Protein AF-A0A0Q4V7Z2-F1 (afdb_monomer_lite)

Radius of gyration: 19.94 Å; chains: 1; bounding box: 45×22×63 Å

Sequence (115 aa):
MFLLVQTVASTWQVSVVASGIADRAFEFQSHPTWWLVAIDVAVVMIGWRLSRRGGPSGRSDPQAILRWTVGVMVVLTALIVIALPVQMLWVVWAVHHGVLDPITLPNVVRTVRVF

pLDDT: mean 73.11, std 10.45, range [45.75, 90.81]

Foldseek 3Di:
DLLVVLQVLLWDKDWEDAPPPVFKIKIKIFHRDPVLVVVLVVLVVVLVVVCVPQDPPGPPPPVVSVVVSVVVSVVSSVCSNVVRVVQVVQVRVCSHVPNPDGDHDPRMDMDMGGD

Secondary structure (DSSP, 8-state):
-HHHHHHHHT--EEEEEPTT-TTEEEEEEEPP-HHHHHHHHHHHHHHHHHHHHS-TTS---HHHHHHHHHHHHHHHHHHHHHHHHHHHHHHHHHHHTT-SS----TTEEEEEEE-

Structure (mmCIF, N/CA/C/O backbone):
data_AF-A0A0Q4V7Z2-F1
#
_entry.id   AF-A0A0Q4V7Z2-F1
#
loop_
_atom_site.group_PDB
_atom_site.id
_atom_site.type_symbol
_atom_site.label_atom_id
_atom_site.label_alt_id
_atom_site.label_comp_id
_atom_site.label_asym_id
_atom_site.label_entity_id
_atom_site.label_seq_id
_atom_site.pdbx_PDB_ins_code
_atom_site.Cartn_x
_atom_site.Cartn_y
_atom_site.Cartn_z
_atom_site.occupancy
_atom_site.B_iso_or_equiv
_atom_site.auth_seq_id
_atom_site.auth_comp_id
_atom_site.auth_asym_id
_atom_site.auth_atom_id
_atom_site.pdbx_PDB_model_num
ATOM 1 N N . MET A 1 1 ? -16.264 9.556 6.710 1.00 51.00 1 MET A N 1
ATOM 2 C CA . MET A 1 1 ? -15.102 10.461 6.559 1.00 51.00 1 MET A CA 1
ATOM 3 C C . MET A 1 1 ? -13.777 9.712 6.661 1.00 51.00 1 MET A C 1
ATOM 5 O O . MET A 1 1 ? -13.005 9.801 5.724 1.00 51.00 1 MET A O 1
ATOM 9 N N . PHE A 1 2 ? -13.548 8.911 7.711 1.00 55.41 2 PHE A N 1
ATOM 10 C CA . PHE A 1 2 ? -12.336 8.088 7.876 1.00 55.41 2 PHE A CA 1
ATOM 11 C C . PHE A 1 2 ? -12.017 7.187 6.670 1.00 55.41 2 PHE A C 1
ATOM 13 O O . PHE A 1 2 ? -10.921 7.268 6.128 1.00 55.41 2 PHE A O 1
ATOM 20 N N . LEU A 1 3 ? -13.008 6.428 6.183 1.00 56.66 3 LEU A N 1
ATOM 21 C CA . LEU A 1 3 ? -12.840 5.578 4.999 1.00 56.66 3 LEU A CA 1
ATOM 22 C C . LEU A 1 3 ? -12.422 6.393 3.768 1.00 56.66 3 LEU A C 1
ATOM 24 O O . LEU A 1 3 ? -11.445 6.044 3.129 1.00 56.66 3 LEU A O 1
ATOM 28 N N . LEU A 1 4 ? -13.081 7.521 3.479 1.00 57.28 4 LEU A N 1
ATOM 29 C CA . LEU A 1 4 ? -12.724 8.403 2.356 1.00 57.28 4 LEU A CA 1
ATOM 30 C C . LEU A 1 4 ? -11.302 8.973 2.480 1.00 57.28 4 LEU A C 1
ATOM 32 O O . LEU A 1 4 ? -10.568 8.977 1.498 1.00 57.28 4 LEU A O 1
ATOM 36 N N . VAL A 1 5 ? -10.895 9.403 3.679 1.00 59.38 5 VAL A N 1
ATOM 37 C CA . VAL A 1 5 ? -9.541 9.925 3.927 1.00 59.38 5 VAL A CA 1
ATOM 38 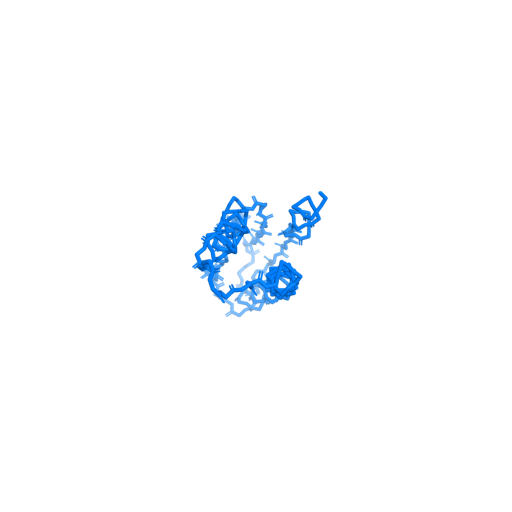C C . VAL A 1 5 ? -8.491 8.833 3.741 1.00 59.38 5 VAL A C 1
ATOM 40 O O . VAL A 1 5 ? -7.497 9.080 3.071 1.00 59.38 5 VAL A O 1
ATOM 43 N N . GLN A 1 6 ? -8.720 7.618 4.246 1.00 54.25 6 GLN A N 1
ATOM 44 C CA . GLN A 1 6 ? -7.814 6.495 3.993 1.00 54.25 6 GLN A CA 1
ATOM 45 C C . GLN A 1 6 ? -7.776 6.095 2.518 1.00 54.25 6 GLN A C 1
ATOM 47 O O . GLN A 1 6 ? -6.707 5.815 1.986 1.00 54.25 6 GLN A O 1
ATOM 52 N N . THR A 1 7 ? -8.926 6.110 1.846 1.00 57.59 7 THR A N 1
ATOM 53 C CA . THR A 1 7 ? -9.050 5.772 0.423 1.00 57.59 7 THR A CA 1
ATOM 54 C C . THR A 1 7 ? -8.174 6.705 -0.417 1.00 57.59 7 THR A C 1
ATOM 56 O O . THR A 1 7 ? -7.354 6.230 -1.195 1.00 57.59 7 THR A O 1
ATOM 59 N N . VAL A 1 8 ? -8.276 8.021 -0.198 1.00 56.97 8 VAL A N 1
ATOM 60 C CA . VAL A 1 8 ? -7.476 9.036 -0.907 1.00 56.97 8 VAL A CA 1
ATOM 61 C C . VAL A 1 8 ? -6.014 9.030 -0.451 1.00 56.97 8 VAL A C 1
ATOM 63 O O . VAL A 1 8 ? -5.114 9.151 -1.274 1.00 56.97 8 VAL A O 1
ATOM 66 N N . ALA A 1 9 ? -5.744 8.838 0.841 1.00 58.12 9 ALA A N 1
ATOM 67 C CA . ALA A 1 9 ? -4.373 8.738 1.338 1.00 58.12 9 ALA A CA 1
ATOM 68 C C . ALA A 1 9 ? -3.647 7.490 0.808 1.00 58.12 9 ALA A C 1
ATOM 70 O O . ALA A 1 9 ? -2.425 7.497 0.734 1.00 58.12 9 ALA A O 1
ATOM 71 N N . SER A 1 10 ? -4.383 6.438 0.423 1.00 59.94 10 SER A N 1
ATOM 72 C CA . SER A 1 10 ? -3.835 5.176 -0.093 1.00 59.94 10 SER A CA 1
ATOM 73 C C . SER A 1 10 ? -3.466 5.181 -1.575 1.00 59.94 10 SER A C 1
ATOM 75 O O . SER A 1 10 ? -2.841 4.224 -2.042 1.00 59.94 10 SER A O 1
ATOM 77 N N . THR A 1 11 ? -3.827 6.236 -2.310 1.00 70.81 11 THR A N 1
ATOM 78 C CA . THR A 1 11 ? -3.517 6.372 -3.736 1.00 70.81 11 THR A CA 1
ATOM 79 C C . THR A 1 11 ? -2.201 7.101 -3.951 1.00 70.81 11 THR A C 1
ATOM 81 O O . THR A 1 11 ? -2.016 8.221 -3.481 1.00 70.81 11 THR A O 1
ATOM 84 N N . TRP A 1 12 ? -1.303 6.477 -4.700 1.00 75.88 12 TRP A N 1
ATOM 85 C CA . TRP A 1 12 ? -0.023 7.021 -5.108 1.00 75.88 12 TRP A CA 1
ATOM 86 C C . TRP A 1 12 ? 0.354 6.487 -6.488 1.00 75.88 12 TRP A C 1
ATOM 88 O O . TRP A 1 12 ? -0.120 5.434 -6.919 1.00 75.88 12 TRP A O 1
ATOM 98 N N . GLN A 1 13 ? 1.208 7.227 -7.187 1.00 81.25 13 GLN A N 1
ATOM 99 C CA . GLN A 1 13 ? 1.688 6.868 -8.515 1.00 81.25 13 GLN A CA 1
ATOM 100 C C . GLN A 1 13 ? 3.167 7.230 -8.633 1.00 81.25 13 GLN A C 1
ATOM 102 O O . GLN A 1 13 ? 3.579 8.306 -8.200 1.00 81.25 13 GLN A O 1
ATOM 107 N N . VAL A 1 14 ? 3.966 6.325 -9.194 1.00 80.88 14 VAL A N 1
ATOM 108 C CA . VAL A 1 14 ? 5.395 6.538 -9.451 1.00 80.88 14 VAL A CA 1
ATOM 109 C C . VAL A 1 14 ? 5.751 5.980 -10.821 1.00 80.88 14 VAL A C 1
ATOM 111 O O . VAL A 1 14 ? 5.390 4.853 -11.150 1.00 80.88 14 VAL A O 1
ATOM 114 N N . SER A 1 15 ? 6.515 6.756 -11.585 1.00 80.44 15 SER A N 1
ATOM 115 C CA . SER A 1 15 ? 7.135 6.326 -12.836 1.00 80.44 15 SER A CA 1
ATOM 116 C C . SER A 1 15 ? 8.650 6.262 -12.658 1.00 80.44 15 SER A C 1
ATOM 118 O O . SER A 1 15 ? 9.255 7.232 -12.204 1.00 80.44 15 SER A O 1
ATOM 120 N N . VAL A 1 16 ? 9.265 5.135 -13.020 1.00 77.94 16 VAL A N 1
ATOM 121 C CA . VAL A 1 16 ? 10.713 4.898 -12.913 1.00 77.94 16 VAL A CA 1
ATOM 122 C C . VAL A 1 16 ? 11.238 4.310 -14.217 1.00 77.94 16 VAL A C 1
ATOM 124 O O . VAL A 1 16 ? 10.637 3.400 -14.788 1.00 77.94 16 VAL A O 1
ATOM 127 N N . VAL A 1 17 ? 12.382 4.807 -14.679 1.00 76.06 17 VAL A N 1
ATOM 128 C CA . VAL A 1 17 ? 13.121 4.234 -15.811 1.00 76.06 17 VAL A CA 1
ATOM 129 C C . VAL A 1 17 ? 14.267 3.399 -15.248 1.00 76.06 17 VAL A C 1
ATOM 131 O O . VAL A 1 17 ? 15.000 3.872 -14.379 1.00 76.06 17 VAL A O 1
ATOM 134 N N . ALA A 1 18 ? 14.407 2.153 -15.705 1.00 69.06 18 ALA A N 1
ATOM 135 C CA . ALA A 1 18 ? 15.512 1.301 -15.276 1.00 69.06 18 ALA A CA 1
ATOM 136 C C . ALA A 1 18 ? 16.831 1.807 -15.880 1.00 69.06 18 ALA A C 1
ATOM 138 O O . ALA A 1 18 ? 16.957 1.957 -17.097 1.00 69.06 18 ALA A O 1
ATOM 139 N N . SER A 1 19 ? 17.829 2.060 -15.036 1.00 65.44 19 SER A N 1
ATOM 140 C CA . SER A 1 19 ? 19.170 2.421 -15.491 1.00 65.44 19 SER A CA 1
ATOM 141 C C . SER A 1 19 ? 19.810 1.226 -16.214 1.00 65.44 19 SER A C 1
ATOM 143 O O . SER A 1 19 ? 19.791 0.098 -15.730 1.00 65.44 19 SER A O 1
ATOM 145 N N . GLY A 1 20 ? 20.343 1.454 -17.419 1.00 61.97 20 GLY A N 1
ATOM 146 C CA . GLY A 1 20 ? 20.993 0.413 -18.229 1.00 61.97 20 GLY A CA 1
ATOM 147 C C . GLY A 1 20 ? 20.072 -0.398 -19.151 1.00 61.97 20 GLY A C 1
ATOM 148 O O . GLY A 1 20 ? 20.575 -1.181 -19.952 1.00 61.97 20 GLY A O 1
ATOM 149 N N . ILE A 1 21 ? 18.751 -0.188 -19.104 1.00 60.84 21 ILE A N 1
ATOM 150 C CA . ILE A 1 21 ? 17.781 -0.763 -20.052 1.00 60.84 21 ILE A CA 1
ATOM 151 C C . ILE A 1 21 ? 17.059 0.416 -20.711 1.00 60.84 21 ILE A C 1
ATOM 153 O O . ILE A 1 21 ? 16.065 0.909 -20.185 1.00 60.84 21 ILE A O 1
ATOM 157 N N . ALA A 1 22 ? 17.597 0.907 -21.830 1.00 58.72 22 ALA A N 1
ATOM 158 C CA . ALA A 1 22 ? 17.207 2.189 -22.429 1.00 58.72 22 ALA A CA 1
ATOM 159 C C . ALA A 1 22 ? 15.742 2.280 -22.913 1.00 58.72 22 ALA A C 1
ATOM 161 O O . ALA A 1 22 ? 15.262 3.384 -23.141 1.00 58.72 22 ALA A O 1
ATOM 162 N N . ASP A 1 23 ? 14.996 1.172 -22.970 1.00 67.56 23 ASP A N 1
ATOM 163 C CA . ASP A 1 23 ? 13.705 1.128 -23.671 1.00 67.56 23 ASP A CA 1
ATOM 164 C C . ASP A 1 23 ? 12.512 0.734 -22.783 1.00 67.56 23 ASP A C 1
ATOM 166 O O . ASP A 1 23 ? 11.460 0.359 -23.297 1.00 67.56 23 ASP A O 1
ATOM 170 N N . ARG A 1 24 ? 12.637 0.759 -21.444 1.00 71.75 24 ARG A N 1
ATOM 171 C CA . ARG A 1 24 ? 11.531 0.374 -20.538 1.00 71.75 24 ARG A CA 1
ATOM 172 C C . ARG A 1 24 ? 11.232 1.416 -19.464 1.00 71.75 24 ARG A C 1
ATOM 174 O O . ARG A 1 24 ? 12.063 1.686 -18.598 1.00 71.75 24 ARG A O 1
ATOM 181 N N . ALA A 1 25 ? 10.000 1.923 -19.469 1.00 78.81 25 ALA A N 1
ATOM 182 C CA . ALA A 1 25 ? 9.440 2.715 -18.376 1.00 78.81 25 ALA A CA 1
ATOM 183 C C . ALA A 1 25 ? 8.472 1.867 -17.542 1.00 78.81 25 ALA A C 1
ATOM 185 O O . ALA A 1 25 ? 7.577 1.210 -18.083 1.00 78.81 25 ALA A O 1
ATOM 186 N N . PHE A 1 26 ? 8.658 1.894 -16.224 1.00 82.38 26 PHE A N 1
ATOM 187 C CA . PHE A 1 26 ? 7.812 1.216 -15.251 1.00 82.38 26 PHE A CA 1
ATOM 188 C C . PHE A 1 26 ? 6.932 2.235 -14.545 1.00 82.38 26 PHE A C 1
ATOM 190 O O . PHE A 1 26 ? 7.430 3.158 -13.905 1.00 82.38 26 PHE A O 1
ATOM 197 N N . GLU A 1 27 ? 5.626 2.041 -14.633 1.00 86.00 27 GLU A N 1
ATOM 198 C CA . GLU A 1 27 ? 4.630 2.851 -13.951 1.00 86.00 27 GLU A CA 1
ATOM 199 C C . GLU A 1 27 ? 3.929 1.999 -12.896 1.00 86.00 27 GLU A C 1
ATOM 201 O O . GLU A 1 27 ? 3.430 0.911 -13.183 1.00 86.00 27 GLU A O 1
ATOM 206 N N . PHE A 1 28 ? 3.917 2.486 -11.661 1.00 84.81 28 PHE A N 1
ATOM 207 C CA . PHE A 1 28 ? 3.259 1.855 -10.526 1.00 84.81 28 PHE A CA 1
ATOM 208 C C . PHE A 1 28 ? 2.153 2.774 -10.042 1.00 84.81 28 PHE A C 1
ATOM 210 O O . PHE A 1 28 ? 2.414 3.936 -9.728 1.00 84.81 28 PHE A O 1
ATOM 217 N N . GLN A 1 29 ? 0.938 2.249 -9.951 1.00 83.75 29 GLN A N 1
ATOM 218 C CA . GLN A 1 29 ? -0.223 2.979 -9.466 1.00 83.75 29 GLN A CA 1
ATOM 219 C C . GLN A 1 29 ? -0.914 2.169 -8.376 1.00 83.75 29 GLN A C 1
ATOM 221 O O . GLN A 1 29 ? -1.292 1.019 -8.597 1.00 83.75 29 GLN A O 1
ATOM 226 N N . SER A 1 30 ? -1.094 2.758 -7.196 1.00 76.25 30 SER A N 1
ATOM 227 C CA . SER A 1 30 ? -1.914 2.150 -6.158 1.00 76.25 30 SER A CA 1
ATOM 228 C C . SER A 1 30 ? -3.373 2.563 -6.315 1.00 76.25 30 SER A C 1
ATOM 230 O O . SER A 1 30 ? -3.713 3.736 -6.491 1.00 76.25 30 SER A O 1
ATOM 232 N N . HIS A 1 31 ? -4.254 1.574 -6.230 1.00 72.44 31 HIS A N 1
ATOM 233 C CA . HIS A 1 31 ? -5.691 1.781 -6.227 1.00 72.44 31 HIS A CA 1
ATOM 234 C C . HIS A 1 31 ? -6.246 1.618 -4.814 1.00 72.44 31 HIS A C 1
ATOM 236 O O . HIS A 1 31 ? -5.702 0.847 -4.011 1.00 72.44 31 HIS A O 1
ATOM 242 N N . PRO A 1 32 ? -7.346 2.317 -4.495 1.00 64.06 32 PRO A N 1
ATOM 243 C CA . PRO A 1 32 ? -8.040 2.081 -3.250 1.00 64.06 32 PRO A CA 1
ATOM 244 C C . PRO A 1 32 ? -8.559 0.650 -3.233 1.00 64.06 32 PRO A C 1
ATOM 246 O O . PRO A 1 32 ? -9.323 0.229 -4.103 1.00 64.06 32 PRO A O 1
ATOM 249 N N . THR A 1 33 ? -8.117 -0.114 -2.243 1.00 65.94 33 THR A N 1
ATOM 250 C CA . THR A 1 33 ? -8.429 -1.534 -2.183 1.00 65.94 33 THR A CA 1
ATOM 251 C C . THR A 1 33 ? -9.471 -1.876 -1.145 1.00 65.94 33 THR A C 1
ATOM 253 O O . THR A 1 33 ? -9.330 -1.589 0.042 1.00 65.94 33 THR A O 1
ATOM 256 N N . TRP A 1 34 ? -10.449 -2.652 -1.600 1.00 62.41 34 TRP A N 1
ATOM 257 C CA . TRP A 1 34 ? -11.498 -3.268 -0.796 1.00 62.41 34 TRP A CA 1
ATOM 258 C C . TRP A 1 34 ? -10.972 -4.125 0.366 1.00 62.41 34 TRP A C 1
ATOM 260 O O . TRP A 1 34 ? -11.689 -4.303 1.344 1.00 62.41 34 TRP A O 1
ATOM 270 N N . TRP A 1 35 ? -9.728 -4.623 0.312 1.00 62.38 35 TRP A N 1
ATOM 271 C CA . TRP A 1 35 ? -9.148 -5.400 1.415 1.00 62.38 35 TRP A CA 1
ATOM 272 C C . TRP A 1 35 ? -8.864 -4.549 2.663 1.00 62.38 35 TRP A C 1
ATOM 274 O O . TRP A 1 35 ? -9.063 -5.040 3.769 1.00 62.38 35 TRP A O 1
ATOM 284 N N . LEU A 1 36 ? -8.482 -3.273 2.513 1.00 64.81 36 LEU A N 1
ATOM 285 C CA . LEU A 1 36 ? -8.312 -2.357 3.652 1.00 64.81 36 LEU A CA 1
ATOM 286 C C . LEU A 1 36 ? -9.659 -2.075 4.321 1.00 64.81 36 LEU A C 1
ATOM 288 O O . LEU A 1 36 ? -9.791 -2.187 5.537 1.00 64.81 36 LEU A O 1
ATOM 292 N N . VAL A 1 37 ? -10.690 -1.837 3.506 1.00 66.19 37 VAL A N 1
ATOM 293 C CA . VAL A 1 37 ? -12.075 -1.702 3.977 1.00 66.19 37 VAL A CA 1
ATOM 294 C C . VAL A 1 37 ? -12.532 -2.976 4.696 1.00 66.19 37 VAL A C 1
ATOM 296 O O . VAL A 1 37 ? -13.159 -2.899 5.749 1.00 66.19 37 VAL A O 1
ATOM 299 N N . ALA A 1 38 ? -12.196 -4.156 4.169 1.00 66.75 38 ALA A N 1
ATOM 300 C CA . ALA A 1 38 ? -12.528 -5.429 4.801 1.00 66.75 38 ALA A CA 1
ATOM 301 C C . ALA A 1 38 ? -11.832 -5.612 6.161 1.00 66.75 38 ALA A C 1
ATOM 303 O O . ALA A 1 38 ? -12.460 -6.123 7.088 1.00 66.75 38 ALA A O 1
ATOM 304 N N . ILE A 1 39 ? -10.578 -5.168 6.308 1.00 70.75 39 ILE A N 1
ATOM 305 C CA . ILE A 1 39 ? -9.860 -5.186 7.593 1.00 70.75 39 ILE A CA 1
ATOM 306 C C . ILE A 1 39 ? -10.533 -4.254 8.600 1.00 70.75 39 ILE A C 1
ATOM 308 O O . ILE A 1 39 ? -10.806 -4.685 9.719 1.00 70.75 39 ILE A O 1
ATOM 312 N N . ASP A 1 40 ? -10.865 -3.024 8.208 1.00 67.50 40 ASP A N 1
ATOM 313 C CA . ASP A 1 40 ? -11.560 -2.079 9.089 1.00 67.50 40 ASP A CA 1
ATOM 314 C C . ASP A 1 40 ? -12.906 -2.641 9.561 1.00 67.50 40 ASP A C 1
ATOM 316 O O . ASP A 1 40 ? -13.217 -2.629 10.755 1.00 67.50 40 ASP A O 1
ATOM 320 N N . VAL A 1 41 ? -13.691 -3.206 8.638 1.00 71.94 41 VAL A N 1
ATOM 321 C CA . VAL A 1 41 ? -14.965 -3.862 8.960 1.00 71.94 41 VAL A CA 1
ATOM 322 C C . VAL A 1 41 ? -14.744 -5.048 9.899 1.00 71.94 41 VAL A C 1
ATOM 324 O O . VAL A 1 41 ? -15.480 -5.194 10.876 1.00 71.94 41 VAL A O 1
ATOM 327 N N . ALA A 1 42 ? -13.725 -5.878 9.661 1.00 74.75 42 ALA A N 1
ATOM 328 C CA . ALA A 1 42 ? -13.404 -7.009 10.526 1.00 74.75 42 ALA A CA 1
ATOM 329 C C . ALA A 1 42 ? -13.031 -6.554 11.945 1.00 74.75 42 ALA A C 1
ATOM 331 O O . ALA A 1 42 ? -13.530 -7.124 12.914 1.00 74.75 42 ALA A O 1
ATOM 332 N N . VAL A 1 43 ? -12.225 -5.499 12.084 1.00 74.00 43 VAL A N 1
ATOM 333 C CA . VAL A 1 43 ? -11.851 -4.917 13.383 1.00 74.00 43 VAL A CA 1
ATOM 334 C C . VAL A 1 43 ? -13.082 -4.407 14.127 1.00 74.00 43 VAL A C 1
ATOM 336 O O . VAL A 1 43 ? -13.264 -4.738 15.300 1.00 74.00 43 VAL A O 1
ATOM 339 N N . VAL A 1 44 ? -13.964 -3.665 13.448 1.00 74.56 44 VAL A N 1
ATOM 340 C CA . VAL A 1 44 ? -15.221 -3.177 14.037 1.00 74.56 44 VAL A CA 1
ATOM 341 C C . VAL A 1 44 ? -16.101 -4.345 14.483 1.00 74.56 44 VAL A C 1
ATOM 343 O O . VAL A 1 44 ? -16.612 -4.342 15.603 1.00 74.56 44 VAL A O 1
ATOM 346 N N . MET A 1 45 ? -16.240 -5.380 13.651 1.00 75.50 45 MET A N 1
ATOM 347 C CA . MET A 1 45 ? -17.029 -6.573 13.968 1.00 75.50 45 MET A CA 1
ATOM 348 C C . MET A 1 45 ? -16.448 -7.367 15.143 1.00 75.50 45 MET A C 1
ATOM 350 O O . MET A 1 45 ? -17.204 -7.868 15.978 1.00 75.50 45 MET A O 1
ATOM 354 N N . ILE A 1 46 ? -15.120 -7.468 15.247 1.00 77.25 46 ILE A N 1
ATOM 355 C CA . ILE A 1 46 ? -14.429 -8.106 16.374 1.00 77.25 46 ILE A CA 1
ATOM 356 C C . ILE A 1 46 ? -14.663 -7.301 17.655 1.00 77.25 46 ILE A C 1
ATOM 358 O O . ILE A 1 46 ? -15.115 -7.878 18.645 1.00 77.25 46 ILE A O 1
ATOM 362 N N . GLY A 1 47 ? -14.444 -5.982 17.628 1.00 72.19 47 GLY A N 1
ATOM 363 C CA . GLY A 1 47 ? -14.698 -5.093 18.767 1.00 72.19 47 GLY A CA 1
ATOM 364 C C . GLY A 1 47 ? -16.153 -5.157 19.245 1.00 72.19 47 GLY A C 1
ATOM 365 O O . GLY A 1 47 ? -16.419 -5.292 20.439 1.00 72.19 47 GLY A O 1
ATOM 366 N N . TRP A 1 48 ? -17.102 -5.179 18.307 1.00 72.50 48 TRP A N 1
ATOM 367 C CA . TRP A 1 48 ? -18.528 -5.362 18.584 1.00 72.50 48 TRP A CA 1
ATOM 368 C C . TRP A 1 48 ? -18.863 -6.745 19.159 1.00 72.50 48 TRP A C 1
ATOM 370 O O . TRP A 1 48 ? -19.709 -6.893 20.039 1.00 72.50 48 TRP A O 1
ATOM 380 N N . ARG A 1 49 ? -18.203 -7.804 18.686 1.00 77.38 49 ARG A N 1
ATOM 381 C CA . ARG A 1 49 ? -18.404 -9.152 19.228 1.00 77.38 49 ARG A CA 1
ATOM 382 C C . ARG A 1 49 ? -17.835 -9.286 20.640 1.00 77.38 49 ARG A C 1
ATOM 384 O O . ARG A 1 49 ? -18.442 -9.964 21.467 1.00 77.38 49 ARG A O 1
ATOM 391 N N . LEU A 1 50 ? -16.695 -8.654 20.915 1.00 69.88 50 LEU A N 1
ATOM 392 C CA . LEU A 1 50 ? -16.094 -8.573 22.248 1.00 69.88 50 LEU A CA 1
ATOM 393 C C . LEU A 1 50 ? -16.987 -7.783 23.211 1.00 69.88 50 LEU A C 1
ATOM 395 O O . LEU A 1 50 ? -17.200 -8.248 24.329 1.00 69.88 50 LEU A O 1
ATOM 399 N N . SER A 1 51 ? -17.593 -6.676 22.765 1.00 66.31 51 SER A N 1
ATOM 400 C CA . SER A 1 51 ? -18.525 -5.896 23.594 1.00 66.31 51 SER A CA 1
ATOM 401 C C . SER A 1 51 ? -19.756 -6.694 24.024 1.00 66.31 51 SER A C 1
ATOM 403 O O . SER A 1 51 ? -20.221 -6.557 25.149 1.00 66.31 51 SER A O 1
ATOM 405 N N . ARG A 1 52 ? -20.252 -7.589 23.161 1.00 67.12 52 ARG A N 1
ATOM 406 C CA . ARG A 1 52 ? -21.401 -8.459 23.460 1.00 67.12 52 ARG A CA 1
ATOM 407 C C . ARG A 1 52 ? -21.066 -9.695 24.300 1.00 67.12 52 ARG A C 1
ATOM 409 O O . ARG A 1 52 ? -21.982 -10.332 24.809 1.00 67.12 52 ARG A O 1
ATOM 416 N N . ARG A 1 53 ? -19.788 -10.075 24.413 1.00 62.28 53 ARG A N 1
ATOM 417 C CA . ARG A 1 53 ? -19.335 -11.248 25.191 1.00 62.28 53 ARG A CA 1
ATOM 418 C C . ARG A 1 53 ? -18.968 -10.923 26.640 1.00 62.28 53 ARG A C 1
ATOM 420 O O . ARG A 1 53 ? -18.713 -11.850 27.406 1.00 62.28 53 ARG A O 1
ATOM 427 N N . GLY A 1 54 ? -18.964 -9.650 27.029 1.00 54.81 54 GLY A N 1
ATOM 428 C CA . GLY A 1 54 ? -18.893 -9.254 28.431 1.00 54.81 54 GLY A CA 1
ATOM 429 C C . GLY A 1 54 ? -20.161 -9.675 29.169 1.00 54.81 54 GLY A C 1
ATOM 430 O O . GLY A 1 54 ? -21.206 -9.050 29.025 1.00 54.81 54 GLY A O 1
ATOM 431 N N . GLY A 1 55 ? -20.080 -10.788 29.898 1.00 45.75 55 GLY A N 1
ATOM 432 C CA . GLY A 1 55 ? -21.208 -11.379 30.611 1.00 45.75 55 GLY A CA 1
ATOM 433 C C . GLY A 1 55 ? -21.767 -10.507 31.752 1.00 45.75 55 GLY A C 1
ATOM 434 O O . GLY A 1 55 ? -21.116 -9.563 32.201 1.00 45.75 55 GLY A O 1
ATOM 435 N N . PRO A 1 56 ? -22.961 -10.853 32.271 1.00 47.69 56 PRO A N 1
ATOM 436 C CA . PRO A 1 56 ? -23.764 -10.032 33.189 1.00 47.69 56 PRO A CA 1
ATOM 437 C C . PRO A 1 56 ? -23.133 -9.676 34.555 1.00 47.69 56 PRO A C 1
ATOM 439 O O . PRO A 1 56 ? -23.712 -8.875 35.283 1.00 47.69 56 PRO A O 1
ATOM 442 N N . SER A 1 57 ? -21.960 -10.212 34.912 1.00 50.34 57 SER A N 1
ATOM 443 C CA . SER A 1 57 ? -21.242 -9.915 36.167 1.00 50.34 57 SER A CA 1
ATOM 444 C C . SER A 1 57 ? -19.986 -9.049 35.999 1.00 50.34 57 SER A C 1
ATOM 446 O O . SER A 1 57 ? -19.454 -8.549 36.987 1.00 50.34 57 SER A O 1
ATOM 448 N N . GLY A 1 58 ? -19.518 -8.827 34.770 1.00 51.59 58 GLY A N 1
ATOM 449 C CA . GLY A 1 58 ? -18.356 -7.992 34.478 1.00 51.59 58 GLY A CA 1
ATOM 450 C C . GLY A 1 58 ? -18.769 -6.886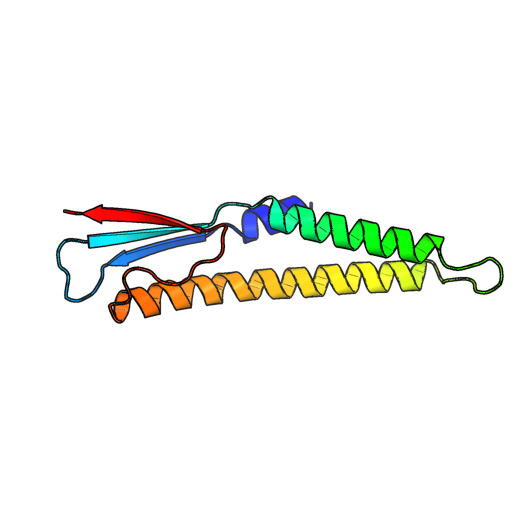 33.529 1.00 51.59 58 GLY A C 1
ATOM 451 O O . GLY A 1 58 ? -18.734 -7.086 32.316 1.00 51.59 58 GLY A O 1
ATOM 452 N N . ARG A 1 59 ? -19.184 -5.736 34.079 1.00 53.69 59 ARG A N 1
ATOM 453 C CA . ARG A 1 59 ? -19.448 -4.509 33.313 1.00 53.69 59 ARG A CA 1
ATOM 454 C C . ARG A 1 59 ? -18.205 -4.1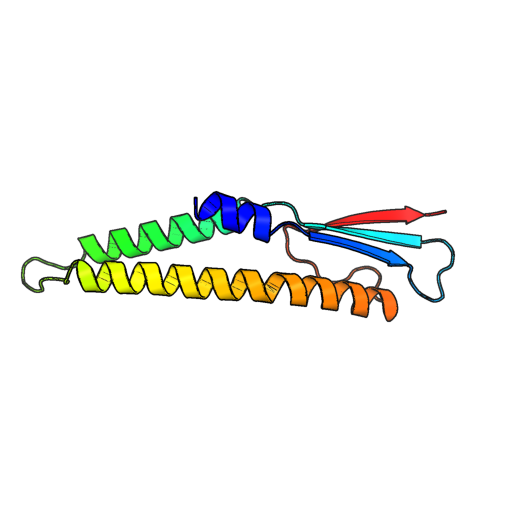94 32.487 1.00 53.69 59 ARG A C 1
ATOM 456 O O . ARG A 1 59 ? -17.250 -3.605 32.979 1.00 53.69 59 ARG A O 1
ATOM 463 N N . SER A 1 60 ? -18.205 -4.634 31.240 1.00 56.09 60 SER A N 1
ATOM 464 C CA . SER A 1 60 ? -17.220 -4.220 30.257 1.00 56.09 60 SER A CA 1
ATOM 465 C C . SER A 1 60 ? -17.548 -2.766 29.992 1.00 56.09 60 SER A C 1
ATOM 467 O O . SER A 1 60 ? -18.594 -2.457 29.426 1.00 56.09 60 SER A O 1
ATOM 469 N N . ASP A 1 61 ? -16.707 -1.883 30.520 1.00 68.38 61 ASP A N 1
ATOM 470 C CA . ASP A 1 61 ? -16.887 -0.447 30.404 1.00 68.38 61 ASP A CA 1
ATOM 471 C C . ASP A 1 61 ? -16.974 -0.090 28.907 1.00 68.38 61 ASP A C 1
ATOM 473 O O . ASP A 1 61 ? -15.998 -0.295 28.172 1.00 68.38 61 ASP A O 1
ATOM 477 N N . PRO A 1 62 ? -18.125 0.405 28.415 1.00 67.25 62 PRO A N 1
ATOM 478 C CA . PRO A 1 62 ? -18.290 0.778 27.013 1.00 67.25 62 PRO A CA 1
ATOM 479 C C . PRO A 1 62 ? -17.205 1.758 26.550 1.00 67.25 62 PRO A C 1
ATOM 481 O O . PRO A 1 62 ? -16.802 1.735 25.386 1.00 67.25 62 PRO A O 1
ATOM 484 N N . GLN A 1 63 ? -16.677 2.574 27.470 1.00 75.56 63 GLN A N 1
ATOM 485 C CA . GLN A 1 63 ? -15.587 3.503 27.189 1.00 75.56 63 GLN A CA 1
ATOM 486 C C . GLN A 1 63 ? -14.251 2.792 26.936 1.00 75.56 63 GLN A C 1
ATOM 488 O O . GLN A 1 63 ? -13.471 3.251 26.102 1.00 75.56 63 GLN A O 1
ATOM 493 N N . ALA A 1 64 ? -13.984 1.660 27.594 1.00 73.75 64 ALA A N 1
ATOM 494 C CA . ALA A 1 64 ? -12.765 0.881 27.384 1.00 73.75 64 ALA A CA 1
ATOM 495 C C . ALA A 1 64 ? -12.748 0.218 25.998 1.00 73.75 64 ALA A C 1
ATOM 497 O O . ALA A 1 64 ? -11.730 0.250 25.306 1.00 73.75 64 ALA A O 1
ATOM 498 N N . ILE A 1 65 ? -13.891 -0.310 25.551 1.00 71.50 65 ILE A N 1
ATOM 499 C CA . ILE A 1 65 ? -14.033 -0.902 24.211 1.00 71.50 65 ILE A CA 1
ATOM 500 C C . ILE A 1 65 ? -13.915 0.172 23.128 1.00 71.50 65 ILE A C 1
ATOM 502 O O . ILE A 1 65 ? -13.253 -0.046 22.110 1.00 71.50 65 ILE A O 1
A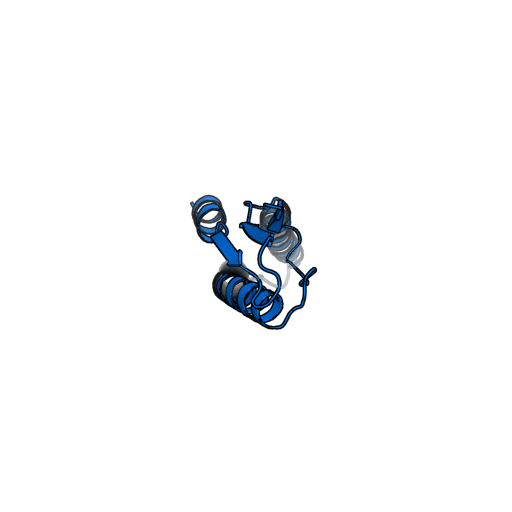TOM 506 N N . LEU A 1 66 ? -14.515 1.344 23.354 1.00 75.62 66 LEU A N 1
ATOM 507 C CA . LEU A 1 66 ? -14.400 2.473 22.438 1.00 75.62 66 LEU A CA 1
ATOM 508 C C . LEU A 1 66 ? -12.940 2.938 22.321 1.00 75.62 66 LEU A C 1
ATOM 510 O O . LEU A 1 66 ? -12.433 3.067 21.210 1.00 75.62 66 LEU A O 1
ATOM 514 N N . ARG A 1 67 ? -12.237 3.118 23.451 1.00 76.00 67 ARG A N 1
ATOM 515 C CA . ARG A 1 67 ? -10.811 3.489 23.475 1.00 76.00 67 ARG A CA 1
ATOM 516 C C . ARG A 1 67 ? -9.937 2.462 22.763 1.00 76.00 67 ARG A C 1
ATOM 518 O O . ARG A 1 67 ? -9.062 2.854 21.998 1.00 76.00 67 ARG A O 1
ATOM 525 N N . TRP A 1 68 ? -10.190 1.170 22.972 1.00 79.50 68 TRP A N 1
ATOM 526 C CA . TRP A 1 68 ? -9.464 0.106 22.279 1.00 79.50 68 TRP A CA 1
ATOM 527 C C . TRP A 1 68 ? -9.711 0.145 20.769 1.00 79.50 68 TRP A C 1
ATOM 529 O O . TRP A 1 68 ? -8.760 0.157 19.996 1.00 79.50 68 TRP A O 1
ATOM 539 N N . THR A 1 69 ? -10.973 0.249 20.344 1.00 76.50 69 THR A N 1
ATOM 540 C CA . THR A 1 69 ? -11.346 0.285 18.919 1.00 76.50 69 THR A CA 1
ATOM 541 C C . THR A 1 69 ? -10.729 1.492 18.213 1.00 76.50 69 THR A C 1
ATOM 543 O O . THR A 1 69 ? -10.131 1.348 17.149 1.00 76.50 69 THR A O 1
ATOM 546 N N . VAL A 1 70 ? -10.810 2.674 18.832 1.00 77.62 70 VAL A N 1
ATOM 547 C CA . VAL A 1 70 ? -10.173 3.896 18.320 1.00 77.62 70 VAL A CA 1
ATOM 548 C C . VAL A 1 70 ? -8.654 3.735 18.281 1.00 77.62 70 VAL A C 1
ATOM 550 O O . VAL A 1 70 ? -8.041 4.074 17.274 1.00 77.62 70 VAL A O 1
ATOM 553 N N . GLY A 1 71 ? -8.043 3.170 19.326 1.00 75.44 71 GLY A N 1
ATOM 554 C CA . GLY A 1 71 ? -6.606 2.899 19.366 1.00 75.44 71 GLY A CA 1
ATOM 555 C C . GLY A 1 71 ? -6.149 1.992 18.222 1.00 75.44 71 GLY A C 1
ATOM 556 O O . GLY A 1 71 ? -5.190 2.318 17.529 1.00 75.44 71 GLY A O 1
ATOM 557 N N . VAL A 1 72 ? -6.877 0.903 17.963 1.00 77.69 72 VAL A N 1
ATOM 558 C CA . VAL A 1 72 ? -6.595 -0.003 16.840 1.00 77.69 72 VAL A CA 1
ATOM 559 C C . VAL A 1 72 ? -6.740 0.717 15.499 1.00 77.69 72 VAL A C 1
ATOM 561 O O . VAL A 1 72 ? -5.855 0.593 14.655 1.00 77.69 72 VAL A O 1
ATOM 564 N N . MET A 1 73 ? -7.797 1.512 15.305 1.00 76.06 73 MET A N 1
ATOM 565 C CA . MET A 1 73 ? -7.977 2.296 14.075 1.00 76.06 73 MET A CA 1
ATOM 566 C C . MET A 1 73 ? -6.848 3.307 13.855 1.00 76.06 73 MET A C 1
ATOM 568 O O . MET A 1 73 ? -6.381 3.469 12.728 1.00 76.06 73 MET A O 1
ATOM 572 N N . VAL A 1 74 ? -6.373 3.967 14.914 1.00 79.00 74 VAL A N 1
ATOM 573 C CA . VAL A 1 74 ? -5.243 4.905 14.839 1.00 79.00 74 VAL A CA 1
ATOM 574 C C . VAL A 1 74 ? -3.954 4.173 14.472 1.00 79.00 74 VAL A C 1
ATOM 576 O O . VAL A 1 74 ? -3.245 4.622 13.575 1.00 79.00 74 VAL A O 1
ATOM 579 N N . VAL A 1 75 ? -3.670 3.029 15.103 1.00 78.94 75 VAL A N 1
ATOM 580 C CA . VAL A 1 75 ? -2.485 2.214 14.790 1.00 78.94 75 VAL A CA 1
ATOM 581 C C . VAL A 1 75 ? -2.528 1.714 13.347 1.00 78.94 75 VAL A C 1
ATOM 583 O O . VAL A 1 75 ? -1.540 1.850 12.632 1.00 78.94 75 VAL A O 1
ATOM 586 N N . LEU A 1 76 ? -3.671 1.199 12.885 1.00 74.25 76 LEU A N 1
ATOM 587 C CA . LEU A 1 76 ? -3.850 0.780 11.491 1.00 74.25 76 LEU A CA 1
ATOM 588 C C . LEU A 1 76 ? -3.657 1.941 10.520 1.00 74.25 76 LEU A C 1
ATOM 590 O O . LEU A 1 76 ? -2.965 1.794 9.517 1.00 74.25 76 LEU A O 1
ATOM 594 N N . THR A 1 77 ? -4.203 3.112 10.844 1.00 72.69 77 THR A N 1
ATOM 595 C CA . THR A 1 77 ? -4.012 4.315 10.026 1.00 72.69 77 THR A CA 1
ATOM 596 C C . THR A 1 77 ? -2.543 4.697 9.947 1.00 72.69 77 THR A C 1
ATOM 598 O O . THR A 1 77 ? -2.043 4.939 8.855 1.00 72.69 77 THR A O 1
ATOM 601 N N . ALA A 1 78 ? -1.829 4.708 11.074 1.00 77.31 78 ALA A N 1
ATOM 602 C CA . ALA A 1 78 ? -0.403 5.011 11.098 1.00 77.31 78 ALA A CA 1
ATOM 603 C C . ALA A 1 78 ? 0.409 3.992 10.282 1.00 77.31 78 ALA A C 1
ATOM 605 O O . ALA A 1 78 ? 1.276 4.384 9.504 1.00 77.31 78 ALA A O 1
ATOM 606 N N . LEU A 1 79 ? 0.090 2.697 10.399 1.00 78.56 79 LEU A N 1
ATOM 607 C CA . LEU A 1 79 ? 0.721 1.644 9.603 1.00 78.56 79 LEU A CA 1
ATOM 608 C C . LEU A 1 79 ? 0.497 1.852 8.106 1.00 78.56 79 LEU A C 1
ATOM 610 O O . LEU A 1 79 ? 1.451 1.753 7.346 1.00 78.56 79 LEU A O 1
ATOM 614 N N . ILE A 1 80 ? -0.726 2.178 7.681 1.00 72.88 80 ILE A N 1
ATOM 615 C CA . ILE A 1 80 ? -1.036 2.447 6.271 1.00 72.88 80 ILE A CA 1
ATOM 616 C C . ILE A 1 80 ? -0.270 3.681 5.789 1.00 72.88 80 ILE A C 1
ATOM 618 O O . ILE A 1 80 ? 0.392 3.625 4.757 1.00 72.88 80 ILE A O 1
ATOM 622 N N . VAL A 1 81 ? -0.288 4.770 6.560 1.00 72.88 81 VAL A N 1
ATOM 623 C CA . VAL A 1 81 ? 0.416 6.015 6.218 1.00 72.88 81 VAL A CA 1
ATOM 624 C C . VAL A 1 81 ? 1.922 5.799 6.058 1.00 72.88 81 VAL A C 1
ATOM 626 O O . VAL A 1 81 ? 2.521 6.437 5.201 1.00 72.88 81 VAL A O 1
ATOM 629 N N . ILE A 1 82 ? 2.535 4.900 6.835 1.00 77.19 82 ILE A N 1
ATOM 630 C CA . ILE A 1 82 ? 3.968 4.576 6.732 1.00 77.19 82 ILE A CA 1
ATOM 631 C C . ILE A 1 82 ? 4.241 3.542 5.632 1.00 77.19 82 ILE A C 1
ATOM 633 O O . ILE A 1 82 ? 5.234 3.649 4.915 1.00 77.19 82 ILE A O 1
ATOM 637 N N . ALA A 1 83 ? 3.374 2.544 5.466 1.00 75.56 83 ALA A N 1
ATOM 638 C CA . ALA A 1 83 ? 3.569 1.479 4.489 1.00 75.56 83 ALA A CA 1
ATOM 639 C C . ALA A 1 83 ? 3.603 2.013 3.050 1.00 75.56 83 ALA A C 1
ATOM 641 O O . ALA A 1 83 ? 4.375 1.516 2.236 1.00 75.56 83 ALA A O 1
ATOM 642 N N . LEU A 1 84 ? 2.815 3.044 2.734 1.00 74.75 84 LEU A N 1
ATOM 643 C CA . LEU A 1 84 ? 2.750 3.628 1.390 1.00 74.75 84 LEU A CA 1
ATOM 644 C C . LEU A 1 84 ? 4.070 4.281 0.930 1.00 74.75 84 LEU A C 1
ATOM 646 O O . LEU A 1 84 ? 4.574 3.878 -0.120 1.00 74.75 84 LEU A O 1
ATOM 650 N N . PRO A 1 85 ? 4.683 5.228 1.672 1.00 76.75 85 PRO A N 1
ATOM 651 C CA . PRO A 1 85 ? 5.964 5.812 1.282 1.00 76.75 85 PRO A CA 1
ATOM 652 C C . PRO A 1 85 ? 7.094 4.780 1.290 1.00 76.75 85 PRO A C 1
ATOM 654 O O . PRO A 1 85 ? 7.976 4.843 0.437 1.00 76.75 85 PRO A O 1
ATOM 657 N N . VAL A 1 86 ? 7.053 3.794 2.194 1.00 84.00 86 VAL A N 1
ATOM 658 C CA . VAL A 1 86 ? 8.004 2.671 2.181 1.00 84.00 86 VAL A CA 1
ATOM 659 C C . VAL A 1 86 ? 7.858 1.855 0.895 1.00 84.00 86 VAL A C 1
ATOM 661 O O . VAL A 1 86 ? 8.862 1.547 0.254 1.00 84.00 86 VAL A O 1
ATOM 664 N N . GLN A 1 87 ? 6.625 1.560 0.471 1.00 84.56 87 GLN A N 1
ATOM 665 C CA . GLN A 1 87 ? 6.354 0.827 -0.762 1.00 84.56 87 GLN A CA 1
ATOM 666 C C . GLN A 1 87 ? 6.836 1.593 -2.000 1.00 84.56 87 GLN A C 1
ATOM 668 O O . GLN A 1 87 ? 7.431 0.982 -2.887 1.00 84.56 87 GLN A O 1
ATOM 673 N N . MET A 1 88 ? 6.624 2.914 -2.043 1.00 81.31 88 MET A N 1
ATOM 674 C CA . MET A 1 88 ? 7.148 3.794 -3.095 1.00 81.31 88 MET A CA 1
ATOM 675 C C . MET A 1 88 ? 8.677 3.755 -3.149 1.00 81.31 88 MET A C 1
ATOM 677 O O . MET A 1 88 ? 9.251 3.522 -4.212 1.00 81.31 88 MET A O 1
ATOM 681 N N . LEU A 1 89 ? 9.344 3.948 -2.006 1.00 86.50 89 LEU A N 1
ATOM 682 C CA . LEU A 1 89 ? 10.805 3.942 -1.926 1.00 86.50 89 LEU A CA 1
ATOM 683 C C . LEU A 1 89 ? 11.379 2.592 -2.373 1.00 86.50 89 LEU A C 1
ATOM 685 O O . LEU A 1 89 ? 12.358 2.546 -3.115 1.00 86.50 89 LEU A O 1
ATOM 689 N N . TRP A 1 90 ? 10.737 1.500 -1.955 1.00 89.44 90 TRP A N 1
ATOM 690 C CA . TRP A 1 90 ? 11.114 0.145 -2.330 1.00 89.44 90 TRP A CA 1
ATOM 691 C C . TRP A 1 90 ? 11.044 -0.080 -3.841 1.00 89.44 90 TRP A C 1
ATOM 693 O O . TRP A 1 90 ? 12.033 -0.533 -4.412 1.00 89.44 90 TRP A O 1
ATOM 703 N N . VAL A 1 91 ? 9.931 0.255 -4.512 1.00 88.38 91 VAL A N 1
ATOM 704 C CA . VAL A 1 91 ? 9.821 0.030 -5.968 1.00 88.38 91 VAL A CA 1
ATOM 705 C C . VAL A 1 91 ? 10.808 0.886 -6.756 1.00 88.38 91 VAL A C 1
ATOM 707 O O . VAL A 1 91 ? 11.393 0.396 -7.719 1.00 88.38 91 VAL A O 1
ATOM 710 N N . VAL A 1 92 ? 11.059 2.126 -6.321 1.00 86.75 92 VAL A N 1
ATOM 711 C CA . VAL A 1 92 ? 12.070 2.997 -6.941 1.00 86.75 92 VAL A CA 1
ATOM 712 C C . VAL A 1 92 ? 13.457 2.391 -6.800 1.00 86.75 92 VAL A C 1
ATOM 714 O O . VAL A 1 92 ? 14.175 2.253 -7.789 1.00 86.75 92 VAL A O 1
ATOM 717 N N . TRP A 1 93 ? 13.824 1.996 -5.581 1.00 90.81 93 TRP A N 1
ATOM 718 C CA . TRP A 1 93 ? 15.107 1.364 -5.313 1.00 90.81 93 TRP A CA 1
ATOM 719 C C . TRP A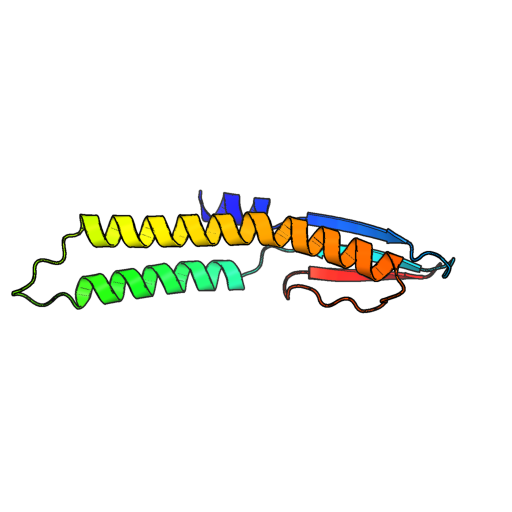 1 93 ? 15.266 0.078 -6.125 1.00 90.81 93 TRP A C 1
ATOM 721 O O . TRP A 1 93 ? 16.283 -0.102 -6.790 1.00 90.81 93 TRP A O 1
ATOM 731 N N . ALA A 1 94 ? 14.253 -0.784 -6.129 1.00 88.62 94 ALA A N 1
ATOM 732 C CA . ALA A 1 94 ? 14.290 -2.075 -6.796 1.00 88.62 94 ALA A CA 1
ATOM 733 C C . ALA A 1 94 ? 14.484 -1.923 -8.313 1.00 88.62 94 ALA A C 1
ATOM 735 O O . ALA A 1 94 ? 15.399 -2.528 -8.873 1.00 88.62 94 ALA A O 1
ATOM 736 N N . VAL A 1 95 ? 13.707 -1.048 -8.964 1.00 86.81 95 VAL A N 1
ATOM 737 C CA . VAL A 1 95 ? 13.855 -0.773 -10.403 1.00 86.81 95 VAL A CA 1
ATOM 738 C C . VAL A 1 95 ? 15.224 -0.170 -10.714 1.00 86.81 95 VAL A C 1
ATOM 740 O O . VAL A 1 95 ? 15.860 -0.567 -11.689 1.00 86.81 95 VAL A O 1
ATOM 743 N N . HIS A 1 96 ? 15.718 0.738 -9.869 1.00 84.69 96 HIS A N 1
ATOM 744 C CA . HIS A 1 96 ? 17.037 1.346 -10.045 1.00 84.69 96 HIS A CA 1
ATOM 745 C C . HIS A 1 96 ? 18.195 0.338 -9.911 1.00 84.69 96 HIS A C 1
ATOM 747 O O . HIS A 1 96 ? 19.251 0.541 -10.501 1.00 84.69 96 HIS A O 1
ATOM 753 N N . HIS A 1 97 ? 18.003 -0.757 -9.171 1.00 87.50 97 HIS A N 1
ATOM 754 C CA . HIS A 1 97 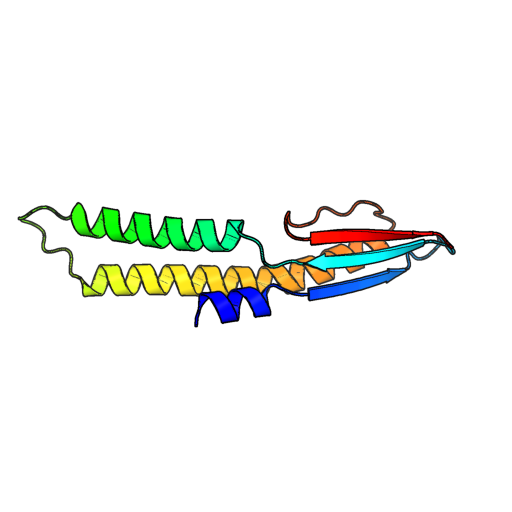? 19.000 -1.823 -8.996 1.00 87.50 97 HIS A CA 1
ATOM 755 C C . HIS A 1 97 ? 18.750 -3.036 -9.910 1.00 87.50 97 HIS A C 1
ATOM 757 O O . HIS A 1 97 ? 19.321 -4.104 -9.694 1.00 87.50 97 HIS A O 1
ATOM 763 N N . GLY A 1 98 ? 17.909 -2.890 -10.940 1.00 82.44 98 GLY A N 1
ATOM 764 C CA . GLY A 1 98 ? 17.687 -3.921 -11.957 1.00 82.44 98 GLY A CA 1
ATOM 765 C C . GLY A 1 98 ? 16.682 -5.012 -11.575 1.00 82.44 98 GLY A C 1
ATOM 766 O O . GLY A 1 98 ? 16.522 -5.980 -12.318 1.00 82.44 98 GLY A O 1
ATOM 767 N N . VAL A 1 99 ? 15.963 -4.871 -10.458 1.00 85.88 99 VAL A N 1
ATOM 768 C CA . VAL A 1 99 ? 14.846 -5.759 -10.115 1.00 85.88 99 VAL A CA 1
ATOM 769 C C . VAL A 1 99 ? 13.639 -5.361 -10.959 1.00 85.88 99 VAL A C 1
ATOM 771 O O . VAL A 1 99 ? 12.977 -4.357 -10.699 1.00 85.88 99 VAL A O 1
ATOM 774 N N . LEU A 1 100 ? 13.357 -6.157 -11.991 1.00 79.62 100 LEU A N 1
ATOM 775 C CA . LEU A 1 100 ? 12.283 -5.860 -12.938 1.00 79.62 100 LEU A CA 1
ATOM 776 C C . LEU A 1 100 ? 10.897 -6.161 -12.361 1.00 79.62 100 LEU A C 1
ATOM 778 O O . LEU A 1 100 ? 9.979 -5.394 -12.632 1.00 79.62 100 LEU A O 1
ATOM 782 N N . ASP A 1 101 ? 10.753 -7.206 -11.543 1.00 81.81 101 ASP A N 1
ATOM 783 C CA . ASP A 1 101 ? 9.502 -7.572 -10.859 1.00 81.81 101 ASP A CA 1
ATOM 784 C C . ASP A 1 101 ? 9.631 -7.375 -9.338 1.00 81.81 101 ASP A C 1
ATOM 786 O O . ASP A 1 101 ? 9.803 -8.342 -8.590 1.00 81.81 101 ASP A O 1
ATOM 790 N N . PRO A 1 102 ? 9.596 -6.122 -8.845 1.00 84.69 102 PRO A N 1
ATOM 791 C CA . PRO A 1 102 ? 9.620 -5.866 -7.414 1.00 84.69 102 PRO A CA 1
ATOM 792 C C . PRO A 1 102 ? 8.342 -6.381 -6.757 1.00 84.69 102 PRO A C 1
ATOM 794 O O . PRO A 1 102 ? 7.249 -6.261 -7.307 1.00 84.69 102 PRO A O 1
ATOM 797 N N . ILE A 1 103 ? 8.472 -6.905 -5.538 1.00 87.19 103 ILE A N 1
ATOM 798 C CA . ILE A 1 103 ? 7.314 -7.301 -4.735 1.00 87.19 103 ILE A CA 1
ATOM 799 C C . ILE A 1 103 ? 6.482 -6.052 -4.443 1.00 87.19 103 ILE A C 1
ATOM 801 O O . ILE A 1 103 ? 6.971 -5.097 -3.829 1.00 87.19 103 ILE A O 1
ATOM 805 N N . THR A 1 104 ? 5.224 -6.070 -4.879 1.00 84.31 104 THR A N 1
ATOM 806 C CA . THR A 1 104 ? 4.270 -4.990 -4.651 1.00 84.31 104 THR A CA 1
ATOM 807 C C . THR A 1 104 ? 3.147 -5.392 -3.714 1.00 84.31 104 THR A C 1
ATOM 809 O O . THR A 1 104 ? 2.792 -6.566 -3.601 1.00 84.31 104 THR A O 1
ATOM 812 N N . LEU A 1 105 ? 2.550 -4.400 -3.051 1.00 80.19 105 LEU A N 1
ATOM 813 C CA . LEU A 1 105 ? 1.275 -4.613 -2.379 1.00 80.19 105 LEU A CA 1
ATOM 814 C C . LEU A 1 105 ? 0.205 -5.033 -3.409 1.00 80.19 105 LEU A C 1
ATOM 816 O O . LEU A 1 105 ? 0.264 -4.594 -4.561 1.00 80.19 105 LEU A O 1
ATOM 820 N N . PRO A 1 106 ? -0.807 -5.827 -3.010 1.00 75.75 106 PRO A N 1
ATOM 821 C CA . PRO A 1 106 ? -1.828 -6.345 -3.928 1.00 75.75 106 PRO A CA 1
ATOM 822 C C . PRO A 1 106 ? -2.658 -5.262 -4.624 1.00 75.75 106 PRO A C 1
ATOM 824 O O . PRO A 1 106 ? -3.346 -5.530 -5.601 1.00 75.75 106 PRO A O 1
ATOM 827 N N . ASN A 1 107 ? -2.642 -4.044 -4.084 1.00 76.75 107 ASN A N 1
ATOM 828 C CA . ASN A 1 107 ? -3.383 -2.903 -4.600 1.00 76.75 107 ASN A CA 1
ATOM 829 C C . ASN A 1 107 ? -2.621 -2.091 -5.649 1.00 76.75 107 ASN A C 1
ATOM 831 O O . ASN A 1 107 ? -3.143 -1.085 -6.125 1.00 76.75 107 ASN A O 1
ATOM 835 N N . VAL A 1 108 ? -1.390 -2.486 -5.966 1.00 80.75 108 VAL A N 1
ATOM 836 C CA . VAL A 1 108 ? -0.538 -1.785 -6.919 1.00 80.75 108 VAL A CA 1
ATOM 837 C C . VAL A 1 108 ? -0.648 -2.470 -8.270 1.00 80.75 108 VAL A C 1
ATOM 839 O O . VAL A 1 108 ? -0.301 -3.641 -8.421 1.00 80.75 108 VAL A O 1
ATOM 842 N N . VAL A 1 109 ? -1.111 -1.719 -9.261 1.00 84.69 109 VAL A N 1
ATOM 843 C CA . VAL A 1 109 ? -1.050 -2.107 -10.665 1.00 84.69 109 VAL A CA 1
ATOM 844 C C . VAL A 1 109 ? 0.271 -1.605 -11.229 1.00 84.69 109 VAL A C 1
ATOM 846 O O . VAL A 1 109 ? 0.668 -0.460 -11.002 1.00 84.69 109 VAL A O 1
ATOM 849 N N . ARG A 1 110 ? 0.963 -2.484 -11.954 1.00 84.94 110 ARG A N 1
ATOM 850 C CA . ARG A 1 110 ? 2.195 -2.166 -12.671 1.00 84.94 110 ARG A CA 1
ATOM 851 C C . ARG A 1 110 ? 1.921 -2.155 -14.166 1.00 84.94 110 ARG A C 1
ATOM 853 O O . ARG A 1 110 ? 1.442 -3.148 -14.711 1.00 84.94 110 ARG A O 1
ATOM 860 N N . THR A 1 111 ? 2.317 -1.075 -14.821 1.00 86.19 111 THR A N 1
ATOM 861 C CA . THR A 1 111 ? 2.284 -0.924 -16.273 1.00 86.19 111 THR A CA 1
ATOM 862 C C . THR A 1 111 ? 3.714 -0.793 -16.782 1.00 86.19 111 THR A C 1
ATOM 864 O O . THR A 1 111 ? 4.512 -0.032 -16.238 1.00 86.19 111 THR A O 1
ATOM 867 N N . VAL A 1 112 ? 4.059 -1.554 -17.820 1.00 84.12 112 VAL A N 1
ATOM 868 C CA . VAL A 1 112 ? 5.375 -1.483 -18.467 1.00 84.12 112 VAL A CA 1
ATOM 869 C C . VAL A 1 112 ? 5.182 -0.945 -19.871 1.00 84.12 112 VAL A C 1
ATOM 871 O O . VAL A 1 112 ? 4.454 -1.542 -20.664 1.00 84.12 112 VAL A O 1
ATOM 874 N N . ARG A 1 113 ? 5.837 0.171 -20.183 1.00 81.94 113 ARG A N 1
ATOM 875 C CA . ARG A 1 113 ? 5.902 0.696 -21.546 1.00 81.94 113 ARG A CA 1
ATOM 876 C C . ARG A 1 113 ? 7.260 0.354 -22.141 1.00 81.94 113 ARG A C 1
ATOM 878 O O . ARG A 1 113 ? 8.284 0.678 -21.541 1.00 81.94 113 ARG A O 1
ATOM 885 N N . VAL A 1 114 ? 7.235 -0.308 -23.294 1.00 78.50 114 VAL A N 1
ATOM 886 C CA . VAL A 1 114 ? 8.418 -0.606 -24.109 1.00 78.50 114 VAL A CA 1
ATOM 887 C C . VAL A 1 114 ? 8.452 0.403 -25.254 1.00 78.50 114 VAL A C 1
ATOM 889 O O . VAL A 1 114 ? 7.410 0.612 -25.881 1.00 78.50 114 VAL A O 1
ATOM 892 N N . PHE A 1 115 ? 9.592 1.060 -25.457 1.00 70.44 115 PHE A N 1
ATOM 893 C CA . PHE A 1 115 ? 9.811 2.023 -26.541 1.00 70.44 115 PHE A CA 1
ATOM 894 C C . PHE A 1 115 ? 10.486 1.374 -27.748 1.00 70.44 115 PHE A C 1
ATOM 896 O O . PHE A 1 115 ? 11.213 0.375 -27.550 1.00 70.44 115 PHE A O 1
#